Protein AF-A0A7S3N6U5-F1 (afdb_monomer_lite)

Radius of gyration: 28.31 Å; chains: 1; bounding box: 48×64×69 Å

Foldseek 3Di:
DPDDDPDDDDDPVVVVVPPDDLQQWDDWDWDQDPVQRWIWIWTAGVVGDIDIDTHNDPVVSVVVSVVSCCLNCVVVVVHDHPCVVPPVPPPPDPPDDDDDPPDPVPPDDPCVVCVVVVNPDDPDQDQPPPPPDDPDDPDDRPRDDPDDD

Secondary structure (DSSP, 8-state):
-----------HHHHHHH---GGGEEEEEEEE-TTT--EEEEEEETTS-EEEEEES-HHHHHHHHHHHHHHH-GGGGTPPPHHHH---------SSS-PPPP-GGGS--HHHHHHHTT---SS--------SSSS--------------

pLDDT: mean 72.64, std 19.35, range [31.66, 95.31]

Sequence (149 aa):
PPSAKAYASLPLYKRRYFSIPVHVLYSVKFRLSKKTAEACIDIDTKDYRALQLAVKDEDAGQDLFKKIYSVAFPNVLSKDVFALKYSYKPKQASSSSAALPRDGWSVFDVRKEFLRQGVDDLGTVHSLALSKDGPASKAGEQLFRIQQC

Organism: NCBI:txid151035

Structure (mmCIF, N/CA/C/O backbone):
data_AF-A0A7S3N6U5-F1
#
_entry.id   AF-A0A7S3N6U5-F1
#
loop_
_atom_site.group_PDB
_atom_site.id
_atom_site.type_symbol
_atom_site.label_atom_id
_atom_site.label_alt_id
_atom_site.label_comp_id
_atom_site.label_asym_id
_atom_site.label_entity_id
_atom_site.label_seq_id
_atom_site.pdbx_PDB_ins_code
_atom_site.Cartn_x
_atom_site.Cartn_y
_atom_site.Cartn_z
_atom_site.occupancy
_atom_site.B_iso_or_equiv
_atom_site.auth_seq_id
_atom_site.auth_comp_id
_atom_site.auth_asym_id
_atom_site.auth_atom_id
_atom_site.pdbx_PDB_model_num
ATOM 1 N N . PRO A 1 1 ? -7.244 -29.533 20.080 1.00 39.47 1 PRO A N 1
ATOM 2 C CA . PRO A 1 1 ? -7.278 -28.603 18.923 1.00 39.47 1 PRO A CA 1
ATOM 3 C C . PRO A 1 1 ? -8.447 -27.609 19.041 1.00 39.47 1 PRO A C 1
ATOM 5 O O . PRO A 1 1 ? -9.580 -28.056 19.206 1.00 39.47 1 PRO A O 1
ATOM 8 N N . PRO A 1 2 ? -8.217 -26.284 19.009 1.00 44.53 2 PRO A N 1
ATOM 9 C CA . PRO A 1 2 ? -9.325 -25.336 19.039 1.00 44.53 2 PRO A CA 1
ATOM 10 C C . PRO A 1 2 ? -10.142 -25.485 17.750 1.00 44.53 2 PRO A C 1
ATOM 12 O O . PRO A 1 2 ? -9.585 -25.506 16.652 1.00 44.53 2 PRO A O 1
ATOM 15 N N . SER A 1 3 ? -11.458 -25.655 17.898 1.00 43.44 3 SER A N 1
ATOM 16 C CA . SER A 1 3 ? -12.394 -25.869 16.795 1.00 43.44 3 SER A CA 1
ATOM 17 C C . SER A 1 3 ? -12.278 -24.741 15.772 1.00 43.44 3 SER A C 1
ATOM 19 O O . SER A 1 3 ? -12.358 -23.567 16.147 1.00 43.44 3 SER A O 1
ATOM 21 N N . ALA A 1 4 ? -12.131 -25.087 14.494 1.00 49.34 4 ALA A N 1
ATOM 22 C CA . ALA A 1 4 ? -12.207 -24.133 13.398 1.00 49.34 4 ALA A CA 1
ATOM 23 C C . ALA A 1 4 ? -13.575 -23.435 13.448 1.00 49.34 4 ALA A C 1
ATOM 25 O O . ALA A 1 4 ? -14.589 -23.999 13.039 1.00 49.34 4 ALA A O 1
ATOM 26 N N . LYS A 1 5 ? -13.622 -22.222 14.009 1.00 50.84 5 LYS A N 1
ATOM 27 C CA . LYS A 1 5 ? -14.814 -21.377 13.946 1.00 50.84 5 LYS A CA 1
ATOM 28 C C . LYS A 1 5 ? -15.102 -21.148 12.465 1.00 50.84 5 LYS A C 1
ATOM 30 O O . LYS A 1 5 ? -14.238 -20.659 11.740 1.00 50.84 5 LYS A O 1
ATOM 35 N N . ALA A 1 6 ? -16.288 -21.546 12.016 1.00 50.69 6 ALA A N 1
ATOM 36 C CA . ALA A 1 6 ? -16.743 -21.300 10.659 1.00 50.69 6 ALA A CA 1
ATOM 37 C C . ALA A 1 6 ? -16.867 -19.783 10.463 1.00 50.69 6 ALA A C 1
ATOM 39 O O . ALA A 1 6 ? -17.835 -19.159 10.893 1.00 50.69 6 ALA A O 1
ATOM 40 N N . TYR A 1 7 ?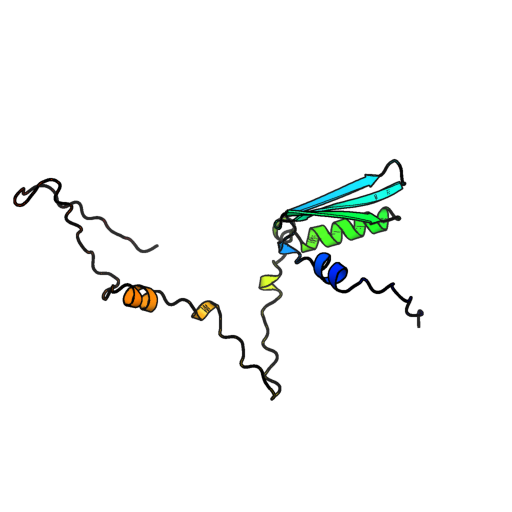 -15.846 -19.165 9.874 1.00 53.94 7 TYR A N 1
ATOM 41 C CA . TYR A 1 7 ? -15.941 -17.782 9.434 1.00 53.94 7 TYR A CA 1
ATOM 42 C C . TYR A 1 7 ? -16.934 -17.739 8.275 1.00 53.94 7 TYR A C 1
ATOM 44 O O . TYR A 1 7 ? -16.788 -18.493 7.312 1.00 53.94 7 TYR A O 1
ATOM 52 N N . ALA A 1 8 ? -17.942 -16.869 8.363 1.00 61.44 8 ALA A N 1
ATOM 53 C CA . ALA A 1 8 ? -18.843 -16.615 7.249 1.00 61.44 8 ALA A CA 1
ATOM 54 C C . ALA A 1 8 ? -18.001 -16.241 6.020 1.00 61.44 8 ALA A C 1
ATOM 56 O O . ALA A 1 8 ? -17.288 -15.233 6.024 1.00 61.44 8 ALA A O 1
ATOM 57 N N . SER A 1 9 ? -18.026 -17.082 4.985 1.00 66.31 9 SER A N 1
ATOM 58 C CA . SER A 1 9 ? -17.247 -16.834 3.779 1.00 66.31 9 SER A CA 1
ATOM 59 C C . SER A 1 9 ? -17.803 -15.593 3.093 1.00 66.31 9 SER A C 1
ATOM 61 O O . SER A 1 9 ? -18.950 -15.586 2.640 1.00 66.31 9 SER A O 1
ATOM 63 N N . LEU A 1 10 ? -16.997 -14.535 3.015 1.00 69.19 10 LEU A N 1
ATOM 64 C CA . LEU A 1 10 ? -17.366 -13.352 2.250 1.00 69.19 10 LEU A CA 1
ATOM 65 C C . LEU A 1 10 ? -17.612 -13.753 0.786 1.00 69.19 10 LEU A C 1
ATOM 67 O O . LEU A 1 10 ? -16.780 -14.463 0.210 1.00 69.19 10 LEU A O 1
ATOM 71 N N . PRO A 1 11 ? -18.699 -13.269 0.156 1.00 76.44 11 PRO A N 1
ATOM 72 C CA . PRO A 1 11 ? -18.900 -13.425 -1.276 1.00 76.44 11 PRO A CA 1
ATOM 73 C C . PRO A 1 11 ? -17.662 -12.984 -2.062 1.00 76.44 11 PRO A C 1
ATOM 75 O O . PRO A 1 11 ? -17.001 -12.007 -1.699 1.00 76.44 11 PRO A O 1
ATOM 78 N N . LEU A 1 12 ? -17.354 -13.683 -3.157 1.00 73.62 12 LEU A N 1
ATOM 79 C CA . LEU A 1 12 ? -16.095 -13.516 -3.892 1.00 73.62 12 LEU A CA 1
ATOM 80 C C . LEU A 1 12 ? -15.838 -12.063 -4.331 1.00 73.62 12 LEU A C 1
ATOM 82 O O . LEU A 1 12 ? -14.705 -11.587 -4.255 1.00 73.62 12 LEU A O 1
ATOM 86 N N . TYR A 1 13 ? -16.890 -11.336 -4.717 1.00 73.56 13 TYR A N 1
ATOM 87 C CA . TYR A 1 13 ? -16.802 -9.920 -5.080 1.00 73.56 13 TYR A CA 1
ATOM 88 C C . TYR A 1 13 ? -16.382 -9.040 -3.893 1.00 73.56 13 TYR A C 1
ATOM 90 O O . TYR A 1 13 ? -15.502 -8.196 -4.047 1.00 73.56 13 TYR A O 1
ATOM 98 N N . LYS A 1 14 ? -16.920 -9.287 -2.688 1.00 74.44 14 LYS A N 1
ATOM 99 C CA . LYS A 1 14 ? -16.501 -8.585 -1.465 1.00 74.44 14 LYS A CA 1
ATOM 100 C C . LYS A 1 14 ? -15.059 -8.925 -1.134 1.00 74.44 14 LYS A C 1
ATOM 102 O O . LYS A 1 14 ? -14.279 -8.035 -0.830 1.00 74.44 14 LYS A O 1
ATOM 107 N N . ARG A 1 15 ? -14.672 -10.197 -1.249 1.00 74.06 15 ARG A N 1
ATOM 108 C CA . ARG A 1 15 ? -13.292 -10.618 -0.984 1.00 74.06 15 ARG A CA 1
ATOM 109 C C . ARG A 1 15 ? -12.293 -9.917 -1.905 1.00 74.06 15 ARG A C 1
ATOM 111 O O . ARG A 1 15 ? -11.265 -9.462 -1.424 1.00 74.06 15 ARG A O 1
ATOM 118 N N . ARG A 1 16 ? -12.601 -9.790 -3.201 1.00 74.44 16 ARG A N 1
ATOM 119 C CA . ARG A 1 16 ? -11.772 -9.024 -4.148 1.00 74.44 16 ARG A CA 1
ATOM 120 C C . ARG A 1 16 ? -11.749 -7.537 -3.806 1.00 74.44 16 ARG A C 1
ATOM 122 O O . ARG A 1 16 ? -10.681 -6.941 -3.806 1.00 74.44 16 ARG A O 1
ATOM 129 N N . TYR A 1 17 ? -12.897 -6.967 -3.447 1.00 75.31 17 TYR A N 1
ATOM 130 C CA . TYR A 1 17 ? -13.000 -5.566 -3.047 1.00 75.31 17 TYR A CA 1
ATOM 131 C C . TYR A 1 17 ? -12.161 -5.248 -1.795 1.00 75.31 17 TYR A C 1
ATOM 133 O O . TYR A 1 17 ? -11.451 -4.248 -1.771 1.00 75.31 17 TYR A O 1
ATOM 141 N N . PHE A 1 18 ? -12.171 -6.127 -0.790 1.00 79.00 18 PHE A N 1
ATOM 142 C CA . PHE A 1 18 ? -11.399 -5.974 0.451 1.00 79.00 18 PHE A CA 1
ATOM 143 C C . PHE A 1 18 ? -9.954 -6.494 0.365 1.00 79.00 18 PHE A C 1
ATOM 145 O O . PHE A 1 18 ? -9.174 -6.297 1.295 1.00 79.00 18 PHE A O 1
ATOM 152 N N . SER A 1 19 ? -9.564 -7.133 -0.740 1.00 84.81 19 SER A N 1
ATOM 153 C CA . SER A 1 19 ? -8.190 -7.581 -0.979 1.00 84.81 19 SER A CA 1
ATOM 154 C C . SER A 1 19 ? -7.361 -6.434 -1.553 1.00 84.81 19 SER A C 1
ATOM 156 O O . SER A 1 19 ? -7.113 -6.369 -2.757 1.00 84.81 19 SER A O 1
ATOM 158 N N . ILE A 1 20 ? -6.952 -5.513 -0.685 1.00 85.50 20 ILE A N 1
ATOM 159 C CA . ILE A 1 20 ? -6.293 -4.268 -1.087 1.00 85.50 20 ILE A CA 1
ATOM 160 C C . ILE A 1 20 ? -4.786 -4.381 -0.873 1.00 85.50 20 ILE A C 1
ATOM 162 O O . ILE A 1 20 ? -4.351 -4.687 0.241 1.00 85.50 20 ILE A O 1
ATOM 166 N N . PRO A 1 21 ? -3.968 -4.129 -1.909 1.00 87.75 21 PRO A N 1
ATOM 167 C CA . PRO A 1 21 ? -2.529 -4.094 -1.738 1.00 87.75 21 PRO A CA 1
ATOM 168 C C . PRO A 1 21 ? -2.124 -2.968 -0.787 1.00 87.75 21 PRO A C 1
ATOM 170 O O . PRO A 1 21 ? -2.550 -1.824 -0.918 1.00 87.75 21 PRO A O 1
ATOM 173 N N . VAL A 1 22 ? -1.243 -3.286 0.154 1.00 86.62 22 VAL A N 1
ATOM 174 C CA . VAL A 1 22 ? -0.898 -2.391 1.265 1.00 86.62 22 VAL A CA 1
ATOM 175 C C . VAL A 1 22 ? -0.231 -1.080 0.798 1.00 86.62 22 VAL A C 1
ATOM 177 O O . VAL A 1 22 ? -0.417 -0.040 1.416 1.00 86.62 22 VAL A O 1
ATOM 180 N N . HIS A 1 23 ? 0.459 -1.086 -0.347 1.00 86.00 23 HIS A N 1
ATOM 181 C CA . HIS A 1 23 ? 1.076 0.109 -0.951 1.00 86.00 23 HIS A CA 1
ATOM 182 C C . HIS A 1 23 ? 0.069 1.111 -1.555 1.00 86.00 23 HIS A C 1
ATOM 184 O O . HIS A 1 23 ? 0.431 2.253 -1.872 1.00 86.00 23 HIS A O 1
ATOM 190 N N . VAL A 1 24 ? -1.180 0.675 -1.748 1.00 91.50 24 VAL A N 1
ATOM 191 C CA . VAL A 1 24 ? -2.290 1.507 -2.233 1.00 91.50 24 VAL A CA 1
ATOM 192 C C . VAL A 1 24 ? -2.895 2.313 -1.083 1.00 91.50 24 VAL A C 1
ATOM 194 O O . VAL A 1 24 ? -3.573 3.305 -1.335 1.00 91.50 24 VAL A O 1
ATOM 197 N N . LEU A 1 25 ? -2.624 1.953 0.176 1.00 92.81 25 LEU A N 1
ATOM 198 C CA . LEU A 1 25 ? -3.066 2.744 1.319 1.00 92.81 25 LEU A CA 1
ATOM 199 C C . LEU A 1 25 ? -2.377 4.115 1.300 1.00 92.81 25 LEU A C 1
ATOM 201 O O . LEU A 1 25 ? -1.156 4.219 1.178 1.00 92.81 25 LEU A O 1
ATOM 205 N N . TYR A 1 26 ? -3.186 5.166 1.373 1.00 92.25 26 TYR A N 1
ATOM 206 C CA . TYR A 1 26 ? -2.748 6.556 1.397 1.00 92.25 26 TYR A CA 1
ATOM 207 C C . TYR A 1 26 ? -2.720 7.096 2.827 1.00 92.25 26 TYR A C 1
ATOM 209 O O . TYR A 1 26 ? -1.732 7.693 3.246 1.00 92.25 26 TYR A O 1
ATOM 217 N N . SER A 1 27 ? -3.783 6.844 3.592 1.00 94.50 27 SER A N 1
ATOM 218 C CA . SER A 1 27 ? -3.898 7.255 4.989 1.00 94.50 27 SER A CA 1
ATOM 219 C C . SER A 1 27 ? -4.539 6.150 5.814 1.00 94.50 27 SER A C 1
ATOM 221 O O . SER A 1 27 ? -5.404 5.424 5.327 1.00 94.50 27 SER A O 1
ATOM 223 N N . VAL A 1 28 ? -4.109 6.027 7.067 1.00 94.94 28 VAL A N 1
ATOM 224 C CA . VAL A 1 28 ? -4.722 5.144 8.059 1.00 94.94 28 VAL A CA 1
ATOM 225 C C . VAL A 1 28 ? -4.848 5.941 9.351 1.00 94.94 28 VAL A C 1
ATOM 227 O O . VAL A 1 28 ? -3.845 6.438 9.866 1.00 94.94 28 VAL A O 1
ATOM 230 N N . LYS A 1 29 ? -6.068 6.083 9.869 1.00 95.31 29 LYS A N 1
ATOM 231 C CA . LYS A 1 29 ? -6.374 6.857 11.078 1.00 95.31 29 LYS A CA 1
ATOM 232 C C . LYS A 1 29 ? -7.105 5.986 12.086 1.00 95.31 29 LYS A C 1
ATOM 234 O O . LYS A 1 29 ? -7.977 5.207 11.718 1.00 95.31 29 LYS A O 1
ATOM 239 N N . PHE A 1 30 ? -6.759 6.148 13.355 1.00 94.94 30 PHE A N 1
ATOM 240 C CA . PHE A 1 30 ? -7.444 5.507 14.471 1.00 94.94 30 PHE A CA 1
ATOM 241 C C . PHE A 1 30 ? -8.335 6.524 15.182 1.00 94.94 30 PHE A C 1
ATOM 243 O O . PHE A 1 30 ? -7.903 7.645 15.462 1.00 94.94 30 PHE A O 1
ATOM 250 N N . ARG A 1 31 ? -9.574 6.139 15.481 1.00 93.44 31 ARG A N 1
ATOM 251 C CA . ARG A 1 31 ? -10.525 6.926 16.269 1.00 93.44 31 ARG A CA 1
ATOM 252 C C . ARG A 1 31 ? -11.271 6.012 17.227 1.00 93.44 31 ARG A C 1
ATOM 254 O O . ARG A 1 31 ? -11.615 4.896 16.869 1.00 93.44 31 ARG A O 1
ATOM 261 N N . LEU A 1 32 ? -11.593 6.518 18.411 1.00 90.94 32 LEU A N 1
ATOM 262 C CA . LEU A 1 32 ? -12.507 5.847 19.333 1.00 90.94 32 LEU A CA 1
ATOM 263 C C . LEU A 1 32 ? -13.900 6.453 19.191 1.00 90.94 32 LEU A C 1
ATOM 265 O O . LEU A 1 32 ? -14.088 7.665 19.343 1.00 90.94 32 LEU A O 1
ATOM 269 N N . SER A 1 33 ? -14.882 5.615 18.870 1.00 85.56 33 SER A N 1
ATOM 270 C CA . SER A 1 33 ? -16.277 6.028 18.780 1.00 85.56 33 SER A CA 1
ATOM 271 C C . SER A 1 33 ? -16.859 6.184 20.180 1.00 85.56 33 SER A C 1
ATOM 273 O O . SER A 1 33 ? -17.185 5.207 20.850 1.00 85.56 33 SER A O 1
ATOM 275 N N . LYS A 1 34 ? -17.079 7.432 20.608 1.00 82.25 34 LYS A N 1
ATOM 276 C CA . LYS A 1 34 ? -17.721 7.736 21.902 1.00 82.25 34 LYS A CA 1
ATOM 277 C C . LYS A 1 34 ? -19.146 7.180 22.027 1.00 82.25 34 LYS A C 1
ATOM 279 O O . LYS A 1 34 ? -19.643 7.046 23.136 1.00 82.25 34 LYS A O 1
ATOM 284 N N . LYS A 1 35 ? -19.819 6.906 20.902 1.00 81.56 35 LYS A N 1
ATOM 285 C CA . LYS A 1 35 ? -21.212 6.428 20.880 1.00 81.56 35 LYS A CA 1
ATOM 286 C C . LYS A 1 35 ? -21.325 4.912 21.009 1.00 81.56 35 LYS A C 1
ATOM 288 O O . LYS A 1 35 ? -22.296 4.440 21.582 1.00 81.56 35 LYS A O 1
ATOM 293 N N . THR A 1 36 ? -20.373 4.170 20.448 1.00 79.38 36 THR A N 1
ATOM 294 C CA . THR A 1 36 ? -20.431 2.700 20.391 1.00 79.38 36 THR A CA 1
ATOM 295 C C . THR A 1 36 ? -19.364 2.021 21.245 1.00 79.38 36 THR A C 1
ATOM 297 O O . THR A 1 36 ? -19.413 0.807 21.390 1.00 79.38 36 THR A O 1
ATOM 300 N N . ALA A 1 37 ? -18.435 2.789 21.834 1.00 78.88 37 ALA A N 1
ATOM 301 C CA . ALA A 1 37 ? -17.233 2.283 22.504 1.00 78.88 37 ALA A CA 1
ATOM 302 C C . ALA A 1 37 ? -16.383 1.364 21.602 1.00 78.88 37 ALA A C 1
ATOM 304 O O . ALA A 1 37 ? -15.628 0.527 22.081 1.00 78.88 37 ALA A O 1
ATOM 305 N N . GLU A 1 38 ? -16.507 1.526 20.282 1.00 90.25 38 GLU A N 1
ATOM 306 C CA . GLU A 1 38 ? -15.760 0.755 19.292 1.00 90.25 38 GLU A CA 1
ATOM 307 C C . GLU A 1 38 ? -14.537 1.543 18.818 1.00 90.25 38 GLU A C 1
ATOM 309 O O . GLU A 1 38 ? -14.582 2.766 18.632 1.00 90.25 38 GLU A O 1
ATOM 314 N N . ALA A 1 39 ? -13.453 0.823 18.551 1.00 91.75 39 ALA A N 1
ATOM 315 C CA . ALA A 1 39 ? -12.315 1.342 17.820 1.00 91.75 39 ALA A CA 1
ATOM 316 C C . ALA A 1 39 ? -12.634 1.385 16.321 1.00 91.75 39 ALA A C 1
ATOM 318 O O . ALA A 1 39 ? -12.977 0.377 15.703 1.00 91.75 39 ALA A O 1
ATOM 319 N N . CYS A 1 40 ? -12.486 2.557 15.719 1.00 94.31 40 CYS A N 1
ATOM 320 C CA . CYS A 1 40 ? -12.661 2.787 14.295 1.00 94.31 40 CYS A CA 1
ATOM 321 C C . CYS A 1 40 ? -11.301 3.012 13.633 1.00 94.31 40 CYS A C 1
ATOM 323 O O . CYS A 1 40 ? -10.531 3.882 14.043 1.00 94.31 40 CYS A O 1
ATOM 325 N N . ILE A 1 41 ? -11.025 2.250 12.579 1.00 95.06 41 ILE A N 1
ATOM 326 C CA . ILE A 1 41 ? -9.857 2.440 11.722 1.00 95.06 41 ILE A CA 1
ATOM 327 C C . ILE A 1 41 ? -10.358 2.917 10.366 1.00 95.06 41 ILE A C 1
ATOM 329 O O . ILE A 1 41 ? -10.992 2.154 9.635 1.00 95.06 41 ILE A O 1
ATOM 333 N N . ASP A 1 42 ? -10.075 4.172 10.040 1.00 94.56 42 ASP A N 1
ATOM 334 C CA . ASP A 1 42 ? -10.386 4.746 8.735 1.00 94.56 42 ASP A CA 1
ATOM 335 C C . ASP A 1 42 ? -9.178 4.599 7.818 1.00 94.56 42 ASP A C 1
ATOM 337 O O . ASP A 1 42 ? -8.045 4.901 8.203 1.00 94.56 42 ASP A O 1
ATOM 341 N N . ILE A 1 43 ? -9.422 4.113 6.609 1.00 95.12 43 ILE A N 1
ATOM 342 C CA . ILE A 1 43 ? -8.404 3.812 5.616 1.00 95.12 43 ILE A CA 1
ATOM 343 C C . ILE A 1 43 ? -8.804 4.492 4.312 1.00 95.12 43 ILE A C 1
ATOM 345 O O . ILE A 1 43 ? -9.803 4.119 3.696 1.00 95.12 43 ILE A O 1
ATOM 349 N N . ASP A 1 44 ? -7.979 5.437 3.877 1.00 94.69 44 ASP A N 1
ATOM 350 C CA . ASP A 1 44 ? -8.101 6.086 2.575 1.00 94.69 44 ASP A CA 1
ATOM 351 C C . ASP A 1 44 ? -7.081 5.470 1.619 1.00 94.69 44 ASP A C 1
ATOM 353 O O . ASP A 1 44 ? -5.915 5.262 1.980 1.00 94.69 44 ASP A O 1
ATOM 357 N N . THR A 1 45 ? -7.498 5.181 0.391 1.00 93.88 45 THR A N 1
ATOM 358 C CA . THR A 1 45 ? -6.660 4.534 -0.620 1.00 93.88 45 THR A CA 1
ATOM 359 C C . THR A 1 45 ? -6.382 5.451 -1.813 1.00 93.88 45 THR A C 1
ATOM 361 O O . THR A 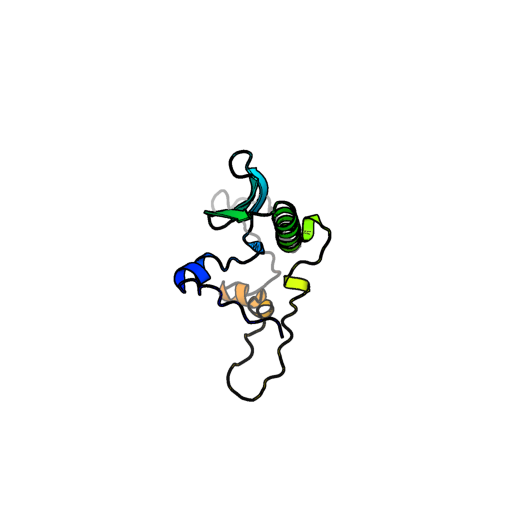1 45 ? -7.158 6.345 -2.143 1.00 93.88 45 THR A O 1
ATOM 364 N N . LYS A 1 46 ? -5.266 5.207 -2.509 1.00 92.94 46 LYS A N 1
ATOM 365 C CA . LYS A 1 46 ? -4.874 5.924 -3.736 1.00 92.94 46 LYS A CA 1
ATOM 366 C C . LYS A 1 46 ? -5.789 5.630 -4.927 1.00 92.94 46 LYS A C 1
ATOM 368 O O . LYS A 1 46 ? -5.781 6.382 -5.890 1.00 92.94 46 LYS A O 1
ATOM 373 N N . ASP A 1 47 ? -6.563 4.549 -4.864 1.00 91.81 47 ASP A N 1
ATOM 374 C CA . ASP A 1 47 ? -7.559 4.185 -5.875 1.00 91.81 47 ASP A CA 1
ATOM 375 C C . ASP A 1 47 ? -8.976 4.666 -5.518 1.00 91.81 47 ASP A C 1
ATOM 377 O O . ASP A 1 47 ? -9.963 4.076 -5.951 1.00 91.81 47 ASP A O 1
ATOM 381 N N . TYR A 1 48 ? -9.065 5.760 -4.751 1.00 89.44 48 TYR A N 1
ATOM 382 C CA . TYR A 1 48 ? -10.300 6.492 -4.448 1.00 89.44 48 TYR A CA 1
ATOM 383 C C . TYR A 1 48 ? -11.343 5.698 -3.652 1.00 89.44 48 TYR A C 1
ATOM 385 O O . TYR A 1 48 ? -12.546 5.930 -3.778 1.00 89.44 48 TYR A O 1
ATOM 393 N N . ARG A 1 49 ? -10.898 4.767 -2.803 1.00 89.44 49 ARG A N 1
ATOM 394 C CA . ARG A 1 49 ? -11.763 4.041 -1.870 1.00 89.44 49 ARG A CA 1
ATOM 395 C C . ARG A 1 49 ? -11.525 4.539 -0.450 1.00 89.44 49 ARG A C 1
ATOM 397 O O . ARG A 1 49 ? -10.396 4.799 -0.041 1.00 89.44 49 ARG A O 1
ATOM 404 N N . ALA A 1 50 ? -12.612 4.622 0.305 1.00 90.75 50 ALA A N 1
ATOM 405 C CA . ALA A 1 50 ? -12.585 4.858 1.739 1.00 90.75 50 ALA A CA 1
ATOM 406 C C . ALA A 1 50 ? -13.171 3.632 2.438 1.00 90.75 50 ALA A C 1
ATOM 408 O O . ALA A 1 50 ? -14.229 3.124 2.052 1.00 90.75 50 ALA A O 1
ATOM 409 N N . LEU A 1 51 ? -12.466 3.126 3.443 1.00 90.56 51 LEU A N 1
ATOM 410 C CA . LEU A 1 51 ? -12.883 1.970 4.224 1.00 90.56 51 LEU A CA 1
ATOM 411 C C . LEU A 1 51 ? -12.881 2.359 5.686 1.00 90.56 51 LEU A C 1
ATOM 413 O O . LEU A 1 51 ? -11.964 3.020 6.164 1.00 90.56 51 LEU A O 1
ATOM 417 N N . GLN A 1 52 ? -13.885 1.880 6.399 1.00 91.69 52 GLN A N 1
ATOM 418 C CA . GLN A 1 52 ? -13.950 2.007 7.838 1.00 91.69 52 GLN A CA 1
ATOM 419 C C . GLN A 1 52 ? -14.077 0.614 8.434 1.00 91.69 52 GLN A C 1
ATOM 421 O O . GLN A 1 52 ? -14.980 -0.148 8.083 1.00 91.69 52 GLN A O 1
ATOM 426 N N . LEU A 1 53 ? -13.148 0.276 9.321 1.00 91.19 53 LEU A N 1
ATOM 427 C CA . LEU A 1 53 ? -13.192 -0.946 10.109 1.00 91.19 53 LEU A CA 1
ATOM 428 C C . LEU A 1 53 ? -13.638 -0.577 11.519 1.00 91.19 53 LEU A C 1
ATOM 430 O O . LEU A 1 53 ? -12.985 0.233 12.170 1.00 91.19 53 LEU A O 1
ATOM 434 N N . ALA A 1 54 ? -14.736 -1.169 11.980 1.00 91.81 54 ALA A N 1
ATOM 435 C CA . ALA A 1 54 ? -15.180 -1.066 13.364 1.00 91.81 54 ALA A CA 1
ATOM 436 C C . ALA A 1 54 ? -14.767 -2.332 14.122 1.00 91.81 54 ALA A C 1
ATOM 438 O O . ALA A 1 54 ? -15.074 -3.451 13.703 1.00 91.81 54 ALA A O 1
ATOM 439 N N . VAL A 1 55 ? -14.048 -2.151 15.225 1.00 92.44 55 VAL A N 1
ATOM 440 C CA . VAL A 1 55 ? -13.566 -3.211 16.107 1.00 92.44 55 VAL A CA 1
ATOM 441 C C . VAL A 1 55 ? -14.180 -2.984 17.481 1.00 92.44 55 VAL A C 1
ATOM 443 O O . VAL A 1 55 ? -14.046 -1.910 18.057 1.00 92.44 55 VAL A O 1
ATOM 446 N N . LYS A 1 56 ? -14.872 -4.001 18.001 1.00 89.94 56 LYS A N 1
ATOM 447 C CA . LYS A 1 56 ? -15.583 -3.917 19.288 1.00 89.94 56 LYS A CA 1
ATOM 448 C C . LYS A 1 56 ? -14.671 -3.726 20.496 1.00 89.94 56 LYS A C 1
ATOM 450 O O . LYS A 1 56 ? -15.128 -3.266 21.529 1.00 89.94 56 LYS A O 1
ATOM 455 N N . ASP A 1 57 ? -13.420 -4.135 20.362 1.00 90.31 57 ASP A N 1
ATOM 456 C CA . ASP A 1 57 ? -12.411 -4.111 21.410 1.00 90.31 57 ASP A CA 1
ATOM 457 C C . ASP A 1 57 ? -11.370 -3.036 21.063 1.00 90.31 57 ASP A C 1
ATOM 459 O O . ASP A 1 57 ? -10.831 -3.020 19.949 1.00 90.31 57 ASP A O 1
ATOM 463 N N . GLU A 1 58 ? -11.143 -2.113 21.998 1.00 90.25 58 GLU A N 1
ATOM 464 C CA . GLU A 1 58 ? -10.231 -0.981 21.837 1.00 90.25 58 GLU A CA 1
ATOM 465 C C . GLU A 1 58 ? -8.776 -1.428 21.677 1.00 90.25 58 GLU A C 1
ATOM 467 O O . GLU A 1 58 ? -8.114 -0.995 20.728 1.00 90.25 58 GLU A O 1
ATOM 472 N N . ASP A 1 59 ? -8.302 -2.324 22.541 1.00 90.81 59 ASP A N 1
ATOM 473 C CA . ASP A 1 59 ? -6.923 -2.811 22.530 1.00 90.81 59 ASP A CA 1
ATOM 474 C C . ASP A 1 59 ? -6.655 -3.585 21.237 1.00 90.81 59 ASP A C 1
ATOM 476 O O . ASP A 1 59 ? -5.671 -3.338 20.530 1.00 90.81 59 ASP A O 1
ATOM 480 N N . ALA A 1 60 ? -7.592 -4.457 20.849 1.00 91.88 60 ALA A N 1
ATOM 481 C CA . ALA A 1 60 ? -7.510 -5.186 19.589 1.00 91.88 60 ALA A CA 1
ATOM 482 C C . ALA A 1 60 ? -7.537 -4.243 18.374 1.00 91.88 60 ALA A C 1
ATOM 484 O O . ALA A 1 60 ? -6.838 -4.476 17.380 1.00 91.88 60 ALA A O 1
ATOM 485 N N . GLY A 1 61 ? -8.331 -3.170 18.439 1.00 92.38 61 GLY A N 1
ATOM 486 C CA . GLY A 1 61 ? -8.394 -2.139 17.410 1.00 92.38 61 GLY A CA 1
ATOM 487 C C . GLY A 1 61 ? -7.089 -1.353 17.294 1.00 92.38 61 GLY A C 1
ATOM 488 O O . GLY A 1 61 ? -6.597 -1.132 16.183 1.00 92.38 61 GLY A O 1
ATOM 489 N N . GLN A 1 62 ? -6.488 -0.974 18.422 1.00 93.38 62 GLN A N 1
ATOM 490 C CA . GLN A 1 62 ? -5.220 -0.253 18.451 1.00 93.38 62 GLN A CA 1
ATOM 491 C C . GLN A 1 62 ? -4.069 -1.126 17.929 1.00 93.38 62 GLN A C 1
ATOM 493 O O . GLN A 1 62 ? -3.234 -0.659 17.149 1.00 93.38 62 GLN A O 1
ATOM 498 N N . ASP A 1 63 ? -4.043 -2.406 18.296 1.00 94.81 63 ASP A N 1
ATOM 499 C CA . ASP A 1 63 ? -3.068 -3.373 17.796 1.00 94.81 63 ASP A CA 1
ATOM 500 C C . ASP A 1 63 ? -3.206 -3.612 16.294 1.00 94.81 63 ASP A C 1
ATOM 502 O O . ASP A 1 63 ? -2.206 -3.667 15.565 1.00 94.81 63 ASP A O 1
ATOM 506 N N . LEU A 1 64 ? -4.441 -3.728 15.804 1.00 93.62 64 LEU A N 1
ATOM 507 C CA . LEU A 1 64 ? -4.713 -3.849 14.379 1.00 93.62 64 LEU A CA 1
ATOM 508 C C . LEU A 1 64 ? -4.252 -2.598 13.624 1.00 93.62 64 LEU A C 1
ATOM 510 O O . LEU A 1 64 ? -3.573 -2.723 12.604 1.00 93.62 64 LEU A O 1
ATOM 514 N N . PHE A 1 65 ? -4.550 -1.406 14.146 1.00 94.94 65 PHE A N 1
ATOM 515 C CA . PHE A 1 65 ? -4.072 -0.143 13.590 1.00 94.94 65 PHE A CA 1
ATOM 516 C C . PHE A 1 65 ? -2.543 -0.115 13.494 1.00 94.94 65 PHE A C 1
ATOM 518 O O . PHE A 1 65 ? -2.008 0.112 12.408 1.00 94.94 65 PHE A O 1
ATOM 525 N N . LYS A 1 66 ? -1.832 -0.417 14.590 1.00 93.81 66 LYS A N 1
ATOM 526 C CA . LYS A 1 66 ? -0.360 -0.450 14.619 1.00 93.81 66 LYS A CA 1
ATOM 527 C C . LYS A 1 66 ? 0.196 -1.416 13.572 1.00 93.81 66 LYS A C 1
ATOM 529 O O . LYS A 1 66 ? 1.139 -1.074 12.857 1.00 93.81 66 LYS A O 1
ATOM 534 N N . LYS A 1 67 ? -0.404 -2.604 13.435 1.00 92.06 67 LYS A N 1
ATOM 535 C CA . LYS A 1 67 ? -0.008 -3.598 12.424 1.00 92.06 67 LYS A CA 1
ATOM 536 C C . LYS A 1 67 ? -0.202 -3.062 11.010 1.00 92.06 67 LYS A C 1
ATOM 538 O O . LYS A 1 67 ? 0.770 -3.047 10.256 1.00 92.06 67 LYS A O 1
ATOM 543 N N . ILE A 1 68 ? -1.402 -2.583 10.672 1.00 92.56 68 ILE A N 1
ATOM 544 C CA . ILE A 1 68 ? -1.713 -2.032 9.343 1.00 92.56 68 ILE A CA 1
ATOM 545 C C . ILE A 1 68 ? -0.759 -0.883 9.017 1.00 92.56 68 ILE A C 1
ATOM 547 O O . ILE A 1 68 ? -0.081 -0.926 7.992 1.00 92.56 68 ILE A O 1
ATOM 551 N N . TYR A 1 69 ? -0.650 0.095 9.918 1.00 92.50 69 TYR A N 1
ATOM 552 C CA . TYR A 1 69 ? 0.209 1.262 9.746 1.00 92.50 69 TYR A CA 1
ATOM 553 C C . TYR A 1 69 ? 1.662 0.852 9.493 1.00 92.50 69 TYR A C 1
ATOM 555 O O . TYR A 1 69 ? 2.315 1.364 8.586 1.00 92.50 69 TYR A O 1
ATOM 563 N N . SER A 1 70 ? 2.156 -0.141 10.238 1.00 90.25 70 SER A N 1
ATOM 564 C CA . SER A 1 70 ? 3.548 -0.568 10.127 1.00 90.25 70 SER A CA 1
ATOM 565 C C . SER A 1 70 ? 3.913 -1.273 8.823 1.00 90.25 70 SER A C 1
ATOM 567 O O . SER A 1 70 ? 5.078 -1.238 8.426 1.00 90.25 70 SER A O 1
ATOM 569 N N . VAL A 1 71 ? 2.941 -1.918 8.175 1.00 88.25 71 VAL A N 1
ATOM 570 C CA . VAL A 1 71 ? 3.134 -2.591 6.884 1.00 88.25 71 VAL A CA 1
ATOM 571 C C . VAL A 1 71 ? 2.864 -1.624 5.726 1.00 88.25 71 VAL A C 1
ATOM 573 O O . VAL A 1 71 ? 3.527 -1.719 4.697 1.00 88.25 71 VAL A O 1
ATOM 576 N N . ALA A 1 72 ? 1.924 -0.687 5.898 1.00 90.12 72 ALA A N 1
ATOM 577 C CA . ALA A 1 72 ? 1.552 0.341 4.920 1.00 90.12 72 ALA A CA 1
ATOM 578 C C . ALA A 1 72 ? 2.616 1.416 4.734 1.00 90.12 72 ALA A C 1
ATOM 580 O O . ALA A 1 72 ? 2.898 1.818 3.606 1.00 90.12 72 ALA A O 1
ATOM 581 N N . PHE A 1 73 ? 3.243 1.836 5.830 1.00 90.75 73 PHE A N 1
ATOM 582 C CA . PHE A 1 73 ? 4.194 2.941 5.839 1.00 90.75 73 PHE A CA 1
ATOM 583 C C . PHE A 1 73 ? 5.563 2.486 6.363 1.00 90.75 73 PHE A C 1
ATOM 585 O O . PHE A 1 73 ? 6.053 3.023 7.359 1.00 90.75 73 PHE A O 1
ATOM 592 N N . PRO A 1 74 ? 6.213 1.502 5.710 1.00 87.50 74 PRO A N 1
ATOM 593 C CA . PRO A 1 74 ? 7.486 0.964 6.180 1.00 87.50 74 PRO A CA 1
ATOM 594 C C . PRO A 1 74 ? 8.574 2.047 6.215 1.00 87.50 74 PRO A C 1
ATOM 596 O O . PRO A 1 74 ? 9.342 2.097 7.169 1.00 87.50 74 PRO A O 1
ATOM 599 N N . ASN A 1 75 ? 8.560 2.981 5.256 1.00 83.00 75 ASN A N 1
ATOM 600 C CA . ASN A 1 75 ? 9.513 4.093 5.178 1.00 83.00 75 ASN A CA 1
ATOM 601 C C . ASN A 1 75 ? 9.433 5.037 6.386 1.00 83.00 75 ASN A C 1
ATOM 603 O O . ASN A 1 75 ? 10.458 5.518 6.850 1.00 83.00 75 ASN A O 1
ATOM 607 N N . VAL A 1 76 ? 8.229 5.283 6.916 1.00 84.19 76 VAL A N 1
ATOM 608 C CA . VAL A 1 76 ? 8.029 6.147 8.097 1.00 84.19 76 VAL A CA 1
ATOM 609 C C . VAL A 1 76 ? 8.617 5.499 9.354 1.00 84.19 76 VAL A C 1
ATOM 611 O O . VAL A 1 76 ? 8.994 6.188 10.293 1.00 84.19 76 VAL A O 1
ATOM 614 N N . LEU A 1 77 ? 8.710 4.168 9.366 1.00 81.25 77 LEU A N 1
ATOM 615 C CA . LEU A 1 77 ? 9.236 3.379 10.477 1.00 81.25 77 LEU A CA 1
ATOM 616 C C . LEU A 1 77 ? 10.649 2.838 10.217 1.00 81.25 77 LEU A C 1
ATOM 618 O O . LEU A 1 77 ? 11.073 1.928 10.929 1.00 81.25 77 LEU A O 1
ATOM 622 N N . SER A 1 78 ? 11.348 3.335 9.190 1.00 82.75 78 SER A N 1
ATOM 623 C CA . SER A 1 78 ? 12.684 2.864 8.791 1.00 82.75 78 SER A CA 1
ATOM 624 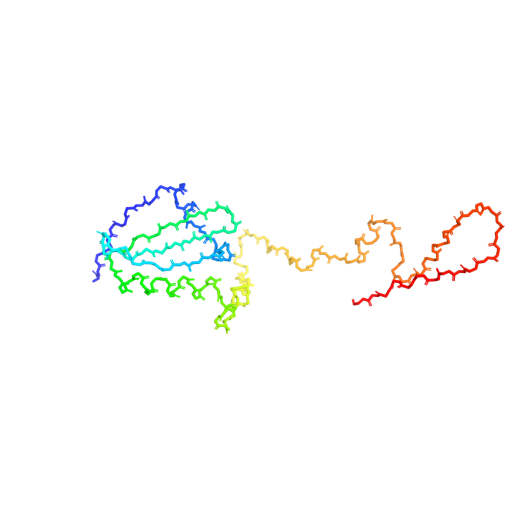C C . SER A 1 78 ? 12.767 1.342 8.581 1.00 82.75 78 SER A C 1
ATOM 626 O O . SER A 1 78 ? 13.749 0.700 8.946 1.00 82.75 78 SER A O 1
ATOM 628 N N . LYS A 1 79 ? 11.710 0.744 8.020 1.00 82.38 79 LYS A N 1
ATOM 629 C CA . LYS A 1 79 ? 11.632 -0.682 7.665 1.00 82.38 79 LYS A CA 1
ATOM 630 C C . LYS A 1 79 ? 11.807 -0.866 6.162 1.00 82.38 79 LYS A C 1
ATOM 632 O O . LYS A 1 79 ? 11.360 -0.026 5.385 1.00 82.38 79 LYS A O 1
ATOM 637 N N . ASP A 1 80 ? 12.351 -2.012 5.748 1.00 79.62 80 ASP A N 1
ATOM 638 C CA . ASP A 1 80 ? 12.452 -2.324 4.319 1.00 79.62 80 ASP A CA 1
ATOM 639 C C . ASP A 1 80 ? 11.071 -2.392 3.665 1.00 79.62 80 ASP A C 1
ATOM 641 O O . ASP A 1 80 ? 10.129 -3.003 4.193 1.00 79.62 80 ASP A O 1
ATOM 645 N N . VAL A 1 81 ? 10.979 -1.823 2.465 1.00 80.69 81 VAL A N 1
ATOM 646 C CA . VAL A 1 81 ? 9.796 -1.944 1.617 1.00 80.69 81 VAL A CA 1
ATOM 647 C C . VAL A 1 81 ? 9.579 -3.393 1.186 1.00 80.69 81 VAL A C 1
ATOM 649 O O . VAL A 1 81 ? 10.520 -4.172 1.015 1.00 80.69 81 VAL A O 1
ATOM 652 N N . PHE A 1 82 ? 8.314 -3.749 0.954 1.00 79.19 82 PHE A N 1
ATOM 653 C CA . PHE A 1 82 ? 7.929 -5.105 0.560 1.00 79.19 82 PHE A CA 1
ATOM 654 C C . PHE A 1 82 ? 8.708 -5.617 -0.660 1.00 79.19 82 PHE A C 1
ATOM 656 O O . PHE A 1 82 ? 9.080 -6.782 -0.675 1.00 79.19 82 PHE A O 1
ATOM 663 N N . ALA A 1 83 ? 9.013 -4.755 -1.637 1.00 75.75 83 ALA A N 1
ATOM 664 C CA . ALA A 1 83 ? 9.766 -5.127 -2.836 1.00 75.75 83 ALA A CA 1
ATOM 665 C C . ALA A 1 83 ? 11.184 -5.656 -2.539 1.00 75.75 83 ALA A C 1
ATOM 667 O O . ALA A 1 83 ? 11.655 -6.546 -3.237 1.00 75.75 83 ALA A O 1
ATOM 668 N N . LEU A 1 84 ? 11.848 -5.157 -1.489 1.00 74.75 84 LEU A N 1
ATOM 669 C CA . LEU A 1 84 ? 13.188 -5.618 -1.102 1.00 74.75 84 LEU A CA 1
ATOM 670 C C . LEU A 1 84 ? 13.132 -6.956 -0.359 1.00 74.75 84 LEU A C 1
ATOM 672 O O . LEU A 1 84 ? 13.967 -7.828 -0.582 1.00 74.75 84 LEU A O 1
ATOM 676 N N . LYS A 1 85 ? 12.113 -7.149 0.489 1.00 72.81 85 LYS A N 1
ATOM 677 C CA . LYS A 1 85 ? 11.891 -8.424 1.196 1.00 72.81 85 LYS A CA 1
ATOM 678 C C . LYS A 1 85 ? 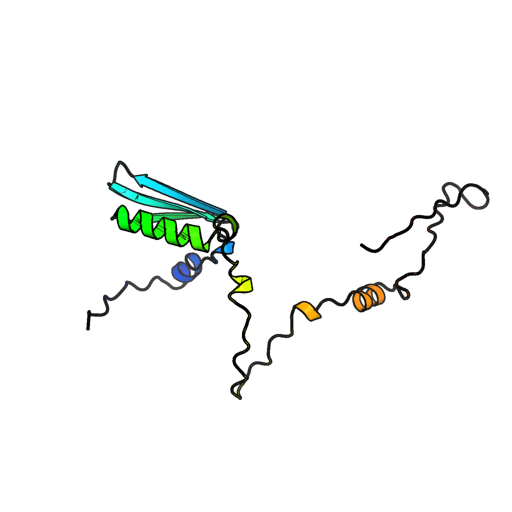11.387 -9.519 0.264 1.00 72.81 85 LYS A C 1
ATOM 680 O O . LYS A 1 85 ? 11.748 -10.684 0.411 1.00 72.81 85 LYS A O 1
ATOM 685 N N . TYR A 1 86 ? 10.546 -9.138 -0.690 1.00 62.81 86 TYR A N 1
ATOM 686 C CA . TYR A 1 86 ? 10.034 -9.993 -1.744 1.00 62.81 86 TYR A CA 1
ATOM 687 C C . TYR A 1 86 ? 10.963 -9.912 -2.955 1.00 62.81 86 TYR A C 1
ATOM 689 O O . TYR A 1 86 ? 10.558 -9.540 -4.053 1.00 62.81 86 TYR A O 1
ATOM 697 N N . SER A 1 87 ? 12.228 -10.299 -2.770 1.00 55.12 87 SER A N 1
ATOM 698 C CA . SER A 1 87 ? 12.991 -10.784 -3.914 1.00 55.12 87 SER A CA 1
ATOM 699 C C . SER A 1 87 ? 12.202 -11.972 -4.449 1.00 55.12 87 SER A C 1
ATOM 701 O O . SER A 1 87 ? 12.025 -12.959 -3.730 1.00 55.12 87 SER A O 1
ATOM 703 N N . TYR A 1 88 ? 11.656 -11.861 -5.660 1.00 54.69 88 TYR A N 1
ATOM 704 C CA . TYR A 1 88 ? 11.076 -12.992 -6.371 1.00 54.69 88 TYR A CA 1
ATOM 705 C C . TYR A 1 88 ? 12.175 -14.052 -6.455 1.00 54.69 88 TYR A C 1
ATOM 707 O O . TYR A 1 88 ? 13.052 -13.979 -7.307 1.00 54.69 88 TYR A O 1
ATOM 715 N N . LYS A 1 89 ? 12.207 -14.978 -5.493 1.00 54.72 89 LYS A N 1
ATOM 716 C CA . LYS A 1 89 ? 13.078 -16.143 -5.538 1.00 54.72 89 LYS A CA 1
ATOM 717 C C . LYS A 1 89 ? 12.362 -17.074 -6.499 1.00 54.72 89 LYS A C 1
ATOM 719 O O . LYS A 1 89 ? 11.329 -17.615 -6.088 1.00 54.72 89 LYS A O 1
ATOM 724 N N . PRO A 1 90 ? 12.806 -17.217 -7.761 1.00 52.81 90 PRO A N 1
ATOM 725 C CA . PRO A 1 90 ? 12.208 -18.203 -8.637 1.00 52.81 90 PRO A CA 1
ATOM 726 C C . PRO A 1 90 ? 12.308 -19.532 -7.897 1.00 52.81 90 PRO A C 1
ATOM 728 O O . PRO A 1 90 ? 13.403 -20.028 -7.627 1.00 52.81 90 PRO A O 1
ATOM 731 N N . LYS A 1 91 ? 11.160 -20.076 -7.478 1.00 52.31 91 LYS A N 1
ATOM 732 C CA . LYS A 1 91 ? 11.114 -21.471 -7.062 1.00 52.31 91 LYS A CA 1
ATOM 733 C C . LYS A 1 91 ? 11.595 -22.225 -8.289 1.00 52.31 91 LYS A C 1
ATOM 735 O O . LYS A 1 91 ? 11.000 -22.074 -9.356 1.00 52.31 91 LYS A O 1
ATOM 740 N N . GLN A 1 92 ? 12.738 -22.892 -8.146 1.00 47.31 92 GLN A N 1
ATOM 741 C CA . GLN A 1 92 ? 13.355 -23.683 -9.200 1.00 47.31 92 GLN A CA 1
ATOM 742 C C . GLN A 1 92 ? 12.266 -24.443 -9.950 1.00 47.31 92 GLN A C 1
ATOM 744 O O . GLN A 1 92 ? 11.383 -25.029 -9.324 1.00 47.31 92 GLN A O 1
ATOM 749 N N . ALA A 1 93 ? 12.306 -24.339 -11.276 1.00 46.84 93 ALA A N 1
ATOM 750 C CA . ALA A 1 93 ? 11.305 -24.872 -12.178 1.00 46.84 93 ALA A CA 1
ATOM 751 C C . ALA A 1 93 ? 11.024 -26.349 -11.865 1.00 46.84 93 ALA A C 1
ATOM 753 O O . ALA A 1 93 ? 11.759 -27.242 -12.281 1.00 46.84 93 ALA A O 1
ATOM 754 N N . SER A 1 94 ? 9.937 -26.615 -11.142 1.00 45.31 94 SER A N 1
ATOM 755 C CA . SER A 1 94 ? 9.372 -27.952 -11.030 1.00 45.31 94 SER A CA 1
ATOM 756 C C . SER A 1 94 ? 8.632 -28.243 -12.334 1.00 45.31 94 SER A C 1
ATOM 758 O O . SER A 1 94 ? 7.449 -27.940 -12.443 1.00 45.31 94 SER A O 1
ATOM 760 N N . SER A 1 95 ? 9.391 -28.700 -13.336 1.00 51.59 95 SER A N 1
ATOM 761 C CA . SER A 1 95 ? 9.055 -29.584 -14.474 1.00 51.59 95 SER A CA 1
ATOM 762 C C . SER A 1 95 ? 7.719 -29.482 -15.239 1.00 51.59 95 SER A C 1
ATOM 764 O O . SER A 1 95 ? 7.531 -30.240 -16.185 1.00 51.59 95 SER A O 1
ATOM 766 N N . SER A 1 96 ? 6.805 -28.559 -14.952 1.00 52.59 96 SER A N 1
ATOM 767 C CA . SER A 1 96 ? 5.577 -28.398 -15.731 1.00 52.59 96 SER A CA 1
ATOM 768 C C . SER A 1 96 ? 5.089 -26.949 -15.720 1.00 52.59 96 SER A C 1
ATOM 770 O O . SER A 1 96 ? 4.605 -26.420 -14.726 1.00 52.59 96 SER A O 1
ATOM 772 N N . SER A 1 97 ? 5.223 -26.320 -16.890 1.00 47.34 97 SER A N 1
ATOM 773 C CA . SER A 1 97 ? 4.367 -25.232 -17.382 1.00 47.34 97 SER A CA 1
ATOM 774 C C . SER A 1 97 ? 4.262 -23.948 -16.547 1.00 47.34 97 SER A C 1
ATOM 776 O O . SER A 1 97 ? 3.209 -23.620 -16.015 1.00 47.34 97 SER A O 1
ATOM 778 N N . ALA A 1 98 ? 5.327 -23.152 -16.555 1.00 49.53 98 ALA A N 1
ATOM 779 C CA . ALA A 1 98 ? 5.255 -21.714 -16.826 1.00 49.53 98 ALA A CA 1
ATOM 780 C C . ALA A 1 98 ? 6.685 -21.253 -17.111 1.00 49.53 98 ALA A C 1
ATOM 782 O O . ALA A 1 98 ? 7.543 -21.336 -16.232 1.00 49.53 98 ALA A O 1
ATOM 783 N N . ALA A 1 99 ? 6.973 -20.820 -18.341 1.00 59.19 99 ALA A N 1
ATOM 784 C CA . ALA A 1 99 ? 8.228 -20.130 -18.609 1.00 59.19 99 ALA A CA 1
ATOM 785 C C . ALA A 1 99 ? 8.363 -18.998 -17.582 1.00 59.19 99 ALA A C 1
ATOM 787 O O . ALA A 1 99 ? 7.392 -18.274 -17.339 1.00 59.19 99 ALA A O 1
ATOM 788 N N . LEU A 1 100 ? 9.528 -18.897 -16.936 1.00 58.03 100 LEU A N 1
ATOM 789 C CA . LEU A 1 100 ? 9.802 -17.817 -15.993 1.00 58.03 100 LEU A CA 1
ATOM 790 C C . LEU A 1 100 ? 9.404 -16.491 -16.663 1.00 58.03 100 LEU A C 1
ATOM 792 O O . LEU A 1 100 ? 9.804 -16.275 -17.813 1.00 58.03 100 LEU A O 1
ATOM 796 N N . PRO A 1 101 ? 8.598 -15.629 -16.012 1.00 63.78 101 PRO A N 1
ATOM 797 C CA . PRO A 1 101 ? 8.318 -14.315 -16.569 1.00 63.78 101 PRO A CA 1
ATOM 798 C C . PRO A 1 101 ? 9.657 -13.640 -16.869 1.00 63.78 101 PRO A C 1
ATOM 800 O O . PRO A 1 101 ? 10.563 -13.673 -16.032 1.00 63.78 101 PRO A O 1
ATOM 803 N N . ARG A 1 102 ? 9.804 -13.125 -18.099 1.00 69.88 102 ARG A N 1
ATOM 804 C CA . ARG A 1 102 ? 11.029 -12.448 -18.544 1.00 69.88 102 ARG A CA 1
ATOM 805 C C . ARG A 1 102 ? 11.429 -11.403 -17.506 1.00 69.88 102 ARG A C 1
ATOM 807 O O . ARG A 1 102 ? 10.561 -10.738 -16.942 1.00 69.88 102 ARG A O 1
ATOM 814 N N . ASP A 1 103 ? 12.732 -11.264 -17.285 1.00 74.44 103 ASP A N 1
ATOM 815 C CA . ASP A 1 103 ? 13.261 -10.233 -16.402 1.00 74.44 103 ASP A CA 1
ATOM 816 C C . ASP A 1 103 ? 12.792 -8.849 -16.874 1.00 74.44 103 ASP A C 1
ATOM 818 O O . ASP A 1 103 ? 13.174 -8.385 -17.952 1.00 74.44 103 ASP A O 1
ATOM 822 N N . GLY A 1 104 ? 11.946 -8.205 -16.067 1.00 76.19 104 GLY A N 1
ATOM 823 C CA . GLY A 1 104 ? 11.369 -6.897 -16.365 1.00 76.19 104 GLY A CA 1
ATOM 824 C C . GLY A 1 104 ? 12.426 -5.805 -16.521 1.00 76.19 104 GLY A C 1
ATOM 825 O O . GLY A 1 104 ? 12.227 -4.880 -17.305 1.00 76.19 104 GLY A O 1
ATOM 826 N N . TRP A 1 105 ? 13.572 -5.941 -15.847 1.00 80.81 105 TRP A N 1
ATOM 827 C CA . TRP A 1 105 ? 14.684 -4.995 -15.960 1.00 80.81 105 TRP A CA 1
ATOM 828 C C . TRP A 1 105 ? 15.344 -5.025 -17.340 1.00 80.81 105 TRP A C 1
ATOM 830 O O . TRP A 1 105 ? 15.884 -4.018 -17.784 1.00 80.81 105 TRP A O 1
ATOM 840 N N . SER A 1 106 ? 15.250 -6.155 -18.044 1.00 82.12 106 SER A N 1
ATOM 841 C CA . SER A 1 106 ? 15.817 -6.344 -19.384 1.00 82.12 106 SER A CA 1
ATOM 842 C C . SER A 1 106 ? 14.883 -5.923 -20.527 1.00 82.12 106 SER A C 1
ATOM 844 O O . SER A 1 106 ? 15.259 -6.015 -21.695 1.00 82.12 106 SER A O 1
ATOM 846 N N . VAL A 1 107 ? 13.654 -5.487 -20.216 1.00 84.81 107 VAL A N 1
ATOM 847 C CA . VAL A 1 107 ? 12.648 -5.120 -21.230 1.00 84.81 107 VAL A CA 1
ATOM 848 C C . VAL A 1 107 ? 13.039 -3.849 -21.977 1.00 84.81 107 VAL A C 1
ATOM 850 O O . VAL A 1 107 ? 12.808 -3.757 -23.182 1.00 84.81 107 VAL A O 1
ATOM 853 N N . PHE A 1 108 ? 13.619 -2.876 -21.277 1.00 83.88 108 PHE A N 1
ATOM 854 C CA . PHE A 1 108 ? 14.016 -1.606 -21.867 1.00 83.88 108 PHE A CA 1
ATOM 855 C C . PHE A 1 108 ? 15.511 -1.603 -22.192 1.00 83.88 108 PHE A C 1
ATOM 857 O O . PHE A 1 108 ? 16.352 -1.760 -21.311 1.00 83.88 108 PHE A O 1
ATOM 864 N N . ASP A 1 109 ? 15.829 -1.389 -23.466 1.00 86.19 109 ASP A N 1
ATOM 865 C CA . ASP A 1 109 ? 17.188 -1.218 -23.971 1.00 86.19 109 ASP A CA 1
ATOM 866 C C . ASP A 1 109 ? 17.256 0.133 -24.680 1.00 86.19 109 ASP A C 1
ATOM 868 O O . ASP A 1 109 ? 16.614 0.347 -25.711 1.00 86.19 109 ASP A O 1
ATOM 872 N N . VAL A 1 110 ? 18.038 1.043 -24.103 1.00 83.38 110 VAL A N 1
ATOM 873 C CA . VAL A 1 110 ? 18.188 2.419 -24.584 1.00 83.38 110 VAL A CA 1
ATOM 874 C C . VAL A 1 110 ? 18.615 2.443 -26.052 1.00 83.38 110 VAL A C 1
ATOM 876 O O . VAL A 1 110 ? 18.014 3.154 -26.851 1.00 83.38 110 VAL A O 1
ATOM 879 N N . ARG A 1 111 ? 19.616 1.640 -26.440 1.00 82.12 111 ARG A N 1
ATOM 880 C CA . ARG A 1 111 ? 20.150 1.651 -27.811 1.00 82.12 111 ARG A CA 1
ATOM 881 C C . ARG A 1 111 ? 19.109 1.172 -28.807 1.00 82.12 111 ARG A C 1
ATOM 883 O O . ARG A 1 111 ? 18.943 1.781 -29.859 1.00 82.12 111 ARG A O 1
ATOM 890 N N . LYS A 1 112 ? 18.384 0.105 -28.466 1.00 84.38 112 LYS A N 1
ATOM 891 C CA . LYS A 1 112 ? 17.314 -0.416 -29.325 1.00 84.38 112 LYS A CA 1
ATOM 892 C C . LYS A 1 112 ? 16.165 0.572 -29.473 1.00 84.38 112 LYS A C 1
ATOM 894 O O . LYS A 1 112 ? 15.612 0.665 -30.562 1.00 84.38 112 LYS A O 1
ATOM 899 N N . GLU A 1 113 ? 15.820 1.313 -28.421 1.00 87.12 113 GLU A N 1
ATOM 900 C CA . GLU A 1 113 ? 14.767 2.329 -28.498 1.00 87.12 113 GLU A CA 1
ATOM 901 C C . GLU A 1 113 ? 15.169 3.507 -29.398 1.00 87.12 113 GLU A C 1
ATOM 903 O O . GLU A 1 113 ? 14.357 3.965 -30.197 1.00 87.12 113 GLU A O 1
ATOM 908 N N . PHE A 1 114 ? 16.428 3.945 -29.352 1.00 84.00 114 PHE A N 1
ATOM 909 C CA . PHE A 1 114 ? 16.934 4.978 -30.261 1.00 84.00 114 PHE A CA 1
ATOM 910 C C . PHE A 1 114 ? 17.006 4.505 -31.716 1.00 84.00 114 PHE A C 1
ATOM 912 O O . PHE A 1 114 ? 16.508 5.198 -32.602 1.00 84.00 114 PHE A O 1
ATOM 919 N N . LEU A 1 115 ? 17.497 3.287 -31.962 1.00 84.62 115 LEU A N 1
ATOM 920 C CA . LEU A 1 115 ? 17.467 2.683 -33.299 1.00 84.62 115 LEU A CA 1
ATOM 921 C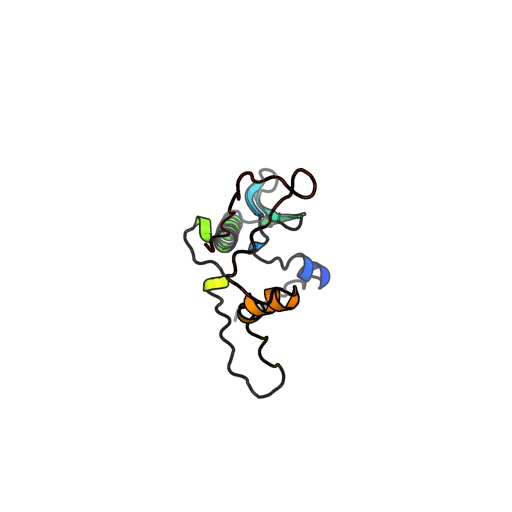 C . LEU A 1 115 ? 16.029 2.555 -33.829 1.00 84.62 115 LEU A C 1
ATOM 923 O O . LEU A 1 115 ? 15.770 2.831 -34.997 1.00 84.62 115 LEU A O 1
ATOM 927 N N . ARG A 1 116 ? 15.059 2.203 -32.970 1.00 88.81 116 ARG A N 1
ATOM 928 C CA . ARG A 1 116 ? 13.627 2.164 -33.326 1.00 88.81 116 ARG A CA 1
ATOM 929 C C . ARG A 1 116 ? 13.095 3.536 -33.755 1.00 88.81 116 ARG A C 1
ATOM 931 O O . ARG A 1 116 ? 12.175 3.602 -34.567 1.00 88.81 116 ARG A O 1
ATOM 938 N N . GLN A 1 117 ? 13.643 4.618 -33.206 1.00 86.00 117 GLN A N 1
ATOM 939 C CA . GLN A 1 117 ? 13.306 5.997 -33.570 1.00 86.00 117 GLN A CA 1
ATOM 940 C C . GLN A 1 117 ? 14.075 6.498 -34.809 1.00 86.00 117 GLN A C 1
ATOM 942 O O . GLN A 1 117 ? 13.862 7.636 -35.219 1.00 86.00 117 GLN A O 1
ATOM 947 N N . GLY A 1 118 ? 14.931 5.668 -35.420 1.00 85.06 118 GLY A N 1
ATOM 948 C CA . GLY A 1 118 ? 15.776 6.051 -36.557 1.00 85.06 118 GLY A CA 1
ATOM 949 C C . GLY A 1 118 ? 17.006 6.870 -36.158 1.00 85.06 118 GLY A C 1
ATOM 950 O O . GLY A 1 118 ? 17.529 7.625 -36.972 1.00 85.06 118 GLY A O 1
ATOM 951 N N . VAL A 1 119 ? 17.433 6.777 -34.894 1.00 82.00 119 VAL A N 1
ATOM 952 C CA . VAL A 1 119 ? 18.667 7.397 -34.403 1.00 82.00 119 VAL A CA 1
ATOM 953 C C . VAL A 1 119 ? 19.777 6.355 -34.461 1.00 82.00 119 VAL A C 1
ATOM 955 O O . VAL A 1 119 ? 19.872 5.478 -33.600 1.00 82.00 119 VAL A O 1
ATOM 958 N N . ASP A 1 120 ? 20.607 6.466 -35.494 1.00 71.00 120 ASP A N 1
ATOM 959 C CA . ASP A 1 120 ? 21.633 5.471 -35.813 1.00 71.00 120 ASP A CA 1
ATOM 960 C C . ASP A 1 120 ? 22.919 5.641 -34.987 1.00 71.00 120 ASP A C 1
ATOM 962 O O . ASP A 1 120 ? 23.715 4.706 -34.889 1.00 71.00 120 ASP A O 1
ATOM 966 N N . ASP A 1 121 ? 23.114 6.803 -34.348 1.00 69.81 121 ASP A N 1
ATOM 967 C CA . ASP A 1 121 ? 24.320 7.100 -33.577 1.00 69.81 121 ASP A CA 1
ATOM 968 C C . ASP A 1 121 ? 24.008 7.840 -32.260 1.00 69.81 121 ASP A C 1
ATOM 970 O O . ASP A 1 121 ? 23.404 8.913 -32.212 1.00 69.81 121 ASP A O 1
ATOM 974 N N . LEU A 1 122 ? 24.395 7.211 -31.148 1.00 60.12 122 LEU A N 1
ATOM 975 C CA . LEU A 1 122 ? 24.184 7.700 -29.787 1.00 60.12 122 LEU A CA 1
ATOM 976 C C . LEU A 1 122 ? 25.471 8.342 -29.286 1.00 60.12 122 LEU A C 1
ATOM 978 O O . LEU A 1 122 ? 26.304 7.679 -28.669 1.00 60.12 122 LEU A O 1
ATOM 982 N N . GLY A 1 123 ? 25.621 9.636 -29.552 1.00 56.81 123 GLY A N 1
ATOM 983 C CA . GLY A 1 123 ? 26.809 10.398 -29.162 1.00 56.81 123 GLY A CA 1
ATOM 984 C C . GLY A 1 123 ? 27.251 11.433 -30.190 1.00 56.81 123 GLY A C 1
ATOM 985 O O . GLY A 1 123 ? 28.078 12.285 -29.866 1.00 56.81 123 GLY A O 1
ATOM 986 N N . THR A 1 124 ? 26.689 11.420 -31.398 1.00 52.28 124 THR A N 1
ATOM 987 C CA . THR A 1 124 ? 26.904 12.486 -32.376 1.00 52.28 124 THR A CA 1
ATOM 988 C C . THR A 1 124 ? 26.129 13.724 -31.948 1.00 52.28 124 THR A C 1
ATOM 990 O O . THR A 1 124 ? 24.905 13.728 -31.818 1.00 52.28 124 THR A O 1
ATOM 993 N N . VAL A 1 125 ? 26.862 14.809 -31.710 1.00 52.00 125 VAL A N 1
ATOM 994 C CA . VAL A 1 125 ? 26.271 16.133 -31.529 1.00 52.00 125 VAL A CA 1
ATOM 995 C C . VAL A 1 125 ? 25.707 16.557 -32.880 1.00 52.00 125 VAL A C 1
ATOM 997 O O . VAL A 1 125 ? 26.448 16.965 -33.772 1.00 52.00 125 VAL A O 1
ATOM 1000 N N . HIS A 1 126 ? 24.394 16.453 -33.048 1.00 46.78 126 HIS A N 1
ATOM 1001 C CA . HIS A 1 126 ? 23.726 17.092 -34.170 1.00 46.78 126 HIS A CA 1
ATOM 1002 C C . HIS A 1 126 ? 23.595 18.583 -33.854 1.00 46.78 126 HIS A C 1
ATOM 1004 O O . HIS A 1 126 ? 22.794 18.982 -33.007 1.00 46.78 126 HIS A O 1
ATOM 1010 N N . SER A 1 127 ? 24.397 19.415 -34.520 1.00 44.66 127 SER A N 1
ATOM 1011 C CA . SER A 1 127 ? 24.211 20.865 -34.488 1.00 44.66 127 SER A CA 1
ATOM 1012 C C . SER A 1 127 ? 22.885 21.200 -35.165 1.00 44.66 127 SER A C 1
ATOM 1014 O O . SER A 1 127 ? 22.783 21.229 -36.390 1.00 44.66 127 SER A O 1
ATOM 1016 N N . LEU A 1 128 ? 21.849 21.442 -34.365 1.00 43.81 128 LEU A N 1
ATOM 1017 C CA . LEU A 1 128 ? 20.612 22.041 -34.849 1.00 43.81 128 LEU A CA 1
ATOM 1018 C C . LEU A 1 128 ? 20.885 23.517 -35.145 1.00 43.81 128 LEU A C 1
ATOM 1020 O O . LEU A 1 128 ? 20.770 24.377 -34.273 1.00 43.81 128 LEU A O 1
ATOM 1024 N N . ALA A 1 129 ? 21.263 23.807 -36.388 1.00 45.59 129 ALA A N 1
ATOM 1025 C CA . ALA A 1 129 ? 21.283 25.167 -36.898 1.00 45.59 129 ALA A CA 1
ATOM 1026 C C . ALA A 1 129 ? 19.832 25.642 -37.055 1.00 45.59 129 ALA A C 1
ATOM 1028 O O . ALA A 1 129 ? 19.185 25.408 -38.076 1.00 45.59 129 ALA A O 1
ATOM 1029 N N . LEU A 1 130 ? 19.297 26.300 -36.028 1.00 42.28 130 LEU A N 1
ATOM 1030 C CA . LEU A 1 130 ? 18.077 27.084 -36.177 1.00 42.28 130 LEU A CA 1
ATOM 1031 C C . LEU A 1 130 ? 18.425 28.323 -37.010 1.00 42.28 130 LEU A C 1
ATOM 1033 O O . LEU A 1 130 ? 18.879 29.334 -36.478 1.00 42.28 130 LEU A O 1
ATOM 1037 N N . SER A 1 131 ? 18.229 28.229 -38.328 1.00 39.00 131 SER A N 1
ATOM 1038 C CA . SER A 1 131 ? 18.150 29.409 -39.192 1.00 39.00 131 SER A CA 1
ATOM 1039 C C . SER A 1 131 ? 16.988 30.255 -38.681 1.00 39.00 131 SER A C 1
ATOM 1041 O O . SER A 1 131 ? 15.828 29.857 -38.789 1.00 39.00 131 SER A O 1
ATOM 1043 N N . LYS A 1 132 ? 17.296 31.393 -38.052 1.00 44.38 132 LYS A N 1
ATOM 1044 C CA . LYS A 1 132 ? 16.260 32.370 -37.710 1.00 44.38 132 LYS A CA 1
ATOM 1045 C C . LYS A 1 132 ? 15.792 33.170 -38.919 1.00 44.38 132 LYS A C 1
ATOM 1047 O O . LYS A 1 132 ? 14.694 33.688 -38.847 1.00 44.38 132 LYS A O 1
ATOM 1052 N N . ASP A 1 133 ? 16.540 33.178 -40.020 1.00 42.97 133 ASP A N 1
ATOM 1053 C CA . ASP A 1 133 ? 16.160 33.846 -41.263 1.00 42.97 133 ASP A CA 1
ATOM 1054 C C . ASP A 1 133 ? 16.908 33.219 -42.447 1.00 42.97 133 ASP A C 1
ATOM 1056 O O . ASP A 1 133 ? 18.114 33.417 -42.569 1.00 42.97 133 ASP A O 1
ATOM 1060 N N . GLY A 1 134 ? 16.202 32.487 -43.321 1.00 43.00 134 GLY A N 1
ATOM 1061 C CA . GLY A 1 134 ? 16.640 32.144 -44.685 1.00 43.00 134 GLY A CA 1
ATOM 1062 C C . GLY A 1 134 ? 18.075 31.602 -44.868 1.00 43.00 134 GLY A C 1
ATOM 1063 O O . GLY A 1 134 ? 18.743 31.189 -43.917 1.00 43.00 134 GLY A O 1
ATOM 1064 N N . PRO A 1 135 ? 18.561 31.523 -46.122 1.00 46.00 135 PRO A N 1
ATOM 1065 C CA . PRO A 1 135 ? 19.943 31.179 -46.409 1.00 46.00 135 PRO A CA 1
ATOM 1066 C C . PRO A 1 135 ? 20.818 32.441 -46.342 1.00 46.00 135 PRO A C 1
ATOM 1068 O O . PRO A 1 135 ? 20.477 33.470 -46.915 1.00 46.00 135 PRO A O 1
ATOM 1071 N N . ALA A 1 136 ? 21.986 32.300 -45.712 1.00 48.12 1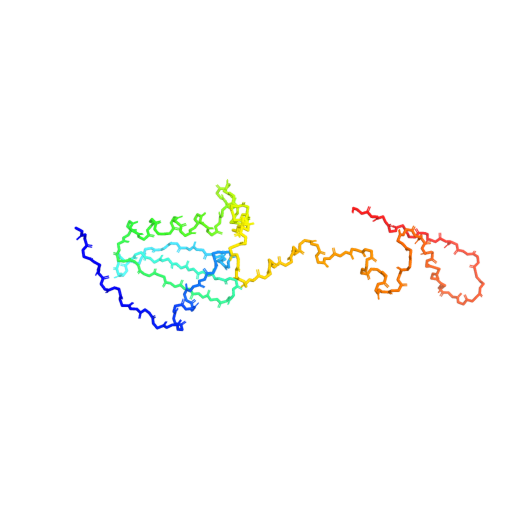36 ALA A N 1
ATOM 1072 C CA . ALA A 1 136 ? 23.067 33.284 -45.592 1.00 48.12 136 ALA A CA 1
ATOM 1073 C C . ALA A 1 136 ? 22.926 34.334 -44.472 1.00 48.12 136 ALA A C 1
ATOM 1075 O O . ALA A 1 136 ? 22.642 35.504 -44.701 1.00 48.12 136 ALA A O 1
ATOM 1076 N N . SER A 1 137 ? 23.311 33.945 -43.256 1.00 38.88 137 SER A N 1
ATOM 1077 C CA . SER A 1 137 ? 23.845 34.889 -42.274 1.00 38.88 137 SER A CA 1
ATOM 1078 C C . SER A 1 137 ? 24.875 34.186 -41.392 1.00 38.88 137 SER A C 1
ATOM 1080 O O . SER A 1 137 ? 24.563 33.259 -40.648 1.00 38.88 137 SER A O 1
ATOM 1082 N N . LYS A 1 138 ? 26.140 34.596 -41.529 1.00 46.38 138 LYS A N 1
ATOM 1083 C CA . LYS A 1 138 ? 27.256 34.184 -40.672 1.00 46.38 138 LYS A CA 1
ATOM 1084 C C . LYS A 1 138 ? 27.074 34.831 -39.295 1.00 46.38 138 LYS A C 1
ATOM 1086 O O . LYS A 1 138 ? 27.621 35.902 -39.055 1.00 46.38 138 LYS A O 1
ATOM 1091 N N . ALA A 1 139 ? 26.314 34.209 -38.399 1.00 42.25 139 ALA A N 1
ATOM 1092 C CA . ALA A 1 139 ? 26.233 34.653 -37.011 1.00 42.25 139 ALA A CA 1
ATOM 1093 C C . ALA A 1 139 ? 25.899 33.490 -36.065 1.00 42.25 139 ALA A C 1
ATOM 1095 O O . ALA A 1 139 ? 24.784 32.985 -36.062 1.00 42.25 139 ALA A O 1
ATOM 1096 N N . GLY A 1 140 ? 26.888 33.119 -35.244 1.00 43.22 140 GLY A N 1
ATOM 1097 C CA . GLY A 1 140 ? 26.719 32.428 -33.963 1.00 43.22 140 GLY A CA 1
ATOM 1098 C C . GLY A 1 140 ? 26.164 31.005 -34.014 1.00 43.22 140 GLY A C 1
ATOM 1099 O O . GLY A 1 140 ? 24.978 30.797 -33.783 1.00 43.22 140 GLY A O 1
ATOM 1100 N N . GLU A 1 141 ? 27.037 30.011 -34.184 1.00 42.94 141 GLU A N 1
ATOM 1101 C CA . GLU A 1 141 ? 26.715 28.636 -33.787 1.00 42.94 141 GLU A CA 1
ATOM 1102 C C . GLU A 1 141 ? 26.515 28.584 -32.262 1.00 42.94 141 GLU A C 1
ATOM 1104 O O . GLU A 1 141 ? 27.473 28.637 -31.490 1.00 42.94 141 GLU A O 1
ATOM 1109 N N . GLN A 1 142 ? 25.265 28.492 -31.803 1.00 48.78 142 GLN A N 1
ATOM 1110 C CA . GLN A 1 142 ? 24.980 28.057 -30.437 1.00 48.78 142 GLN A CA 1
ATOM 1111 C C . GLN A 1 142 ? 24.952 26.529 -30.408 1.00 48.78 142 GLN A C 1
ATOM 1113 O O . GLN A 1 142 ? 23.994 25.893 -30.841 1.00 48.78 142 GLN A O 1
ATOM 1118 N N . LEU A 1 143 ? 26.035 25.943 -29.899 1.00 42.41 143 LEU A N 1
ATOM 1119 C CA . LEU A 1 143 ? 26.146 24.511 -29.642 1.00 42.41 143 LEU A CA 1
ATOM 1120 C C . LEU A 1 143 ? 25.338 24.153 -28.390 1.00 42.41 143 LEU A C 1
ATOM 1122 O O . LEU A 1 143 ? 25.690 24.556 -27.280 1.00 42.41 143 LEU A O 1
ATOM 1126 N N . PHE A 1 144 ? 24.282 23.358 -28.549 1.00 43.94 144 PHE A N 1
ATOM 1127 C CA . PHE A 1 144 ? 23.610 22.725 -27.416 1.00 43.94 144 PHE A CA 1
ATOM 1128 C C . PHE A 1 144 ? 24.241 21.360 -27.156 1.00 43.94 144 PHE A C 1
ATOM 1130 O O . PHE A 1 144 ? 24.221 20.467 -28.001 1.00 43.94 144 PHE A O 1
ATOM 1137 N N . ARG A 1 145 ? 24.816 21.200 -25.962 1.00 39.22 145 ARG A N 1
ATOM 1138 C CA . ARG A 1 145 ? 25.382 19.936 -25.497 1.00 39.22 145 ARG A CA 1
ATOM 1139 C C . ARG A 1 145 ? 24.301 19.166 -24.749 1.00 39.22 145 ARG A C 1
ATOM 1141 O O . ARG A 1 145 ? 23.946 19.542 -23.636 1.00 39.22 145 ARG A O 1
ATOM 1148 N N . ILE A 1 146 ? 23.808 18.076 -25.329 1.00 47.22 146 ILE A N 1
ATOM 1149 C CA . ILE A 1 146 ? 23.048 17.089 -24.558 1.00 47.22 146 ILE A CA 1
ATOM 1150 C C . ILE A 1 146 ? 24.083 16.244 -23.813 1.00 47.22 146 ILE A C 1
ATOM 1152 O O . ILE A 1 146 ? 24.721 15.363 -24.384 1.00 47.22 146 ILE A O 1
ATOM 1156 N N . GLN A 1 147 ? 24.327 16.587 -22.550 1.00 31.66 147 GLN A N 1
ATOM 1157 C CA . GLN A 1 147 ? 25.125 15.757 -21.653 1.00 31.66 147 GLN A CA 1
ATOM 1158 C C . GLN A 1 147 ? 24.251 14.623 -21.116 1.00 31.66 147 GLN A C 1
ATOM 1160 O O . GLN A 1 147 ? 23.155 14.865 -20.617 1.00 31.66 147 GLN A O 1
ATOM 1165 N N . GLN A 1 148 ? 24.748 13.391 -21.218 1.00 45.78 148 GLN A N 1
ATOM 1166 C CA . GLN A 1 148 ? 24.219 12.268 -20.451 1.00 45.78 148 GLN A CA 1
ATOM 1167 C C . GLN A 1 148 ? 24.503 12.523 -18.963 1.00 45.78 148 GLN A C 1
ATOM 1169 O O . GLN A 1 148 ? 25.639 12.852 -18.610 1.00 45.78 148 GLN A O 1
ATOM 1174 N N . CYS A 1 149 ? 23.474 12.406 -18.124 1.00 35.78 149 CYS A N 1
ATOM 1175 C CA . CYS A 1 149 ? 23.605 12.299 -16.670 1.00 35.78 149 CYS A CA 1
ATOM 1176 C C . CYS A 1 149 ? 23.623 10.828 -16.262 1.00 35.78 149 CYS A C 1
ATOM 1178 O O . CYS A 1 149 ? 22.872 10.046 -16.891 1.00 35.78 149 CYS A O 1
#